Protein AF-A0ABD5SBF4-F1 (afdb_monomer_lite)

Sequence (131 aa):
RVGALAGDGEPDGSRERSVVFVGDLNSTPGSEPHRILTGRDESHERTDDRVDLRDAVADADVRHGPTTTVTDFVRLIDDRRIDHVLVSPDIELEAVETLADRDDRGRYPSDHLPVLARLRRHSAASMSSSS

Radius of gyration: 17.9 Å; chains: 1; bounding box: 42×35×51 Å

Foldseek 3Di:
DDDDPDDPDDPPPDDPDKDKDWDFQVDACPPPVNCVQQVVDPPDDDDPPHFRWDWLCVQEPAEEDDPAFFDPQADGDPPHNRITITIGPQKDWHYKYFDDDADPVRTDPDRGTDIDTDIDGDDPVPPPPDD

Structure (mmCIF, N/CA/C/O backbone):
data_AF-A0ABD5SBF4-F1
#
_entry.id   AF-A0ABD5SBF4-F1
#
loop_
_atom_site.group_PDB
_atom_site.id
_atom_site.type_symbol
_atom_site.label_atom_id
_atom_site.label_alt_id
_atom_site.label_comp_id
_atom_site.label_asym_id
_atom_site.label_entity_id
_atom_site.label_seq_id
_atom_site.pdbx_PDB_ins_code
_atom_site.Cartn_x
_atom_site.Cartn_y
_atom_site.Cartn_z
_atom_site.occupancy
_atom_site.B_iso_or_equiv
_atom_site.auth_seq_id
_atom_site.auth_comp_id
_atom_site.auth_asym_id
_atom_site.auth_atom_id
_atom_site.pdbx_PDB_model_num
ATOM 1 N N . ARG A 1 1 ? 12.456 19.603 14.920 1.00 34.28 1 ARG A N 1
ATOM 2 C CA . ARG A 1 1 ? 11.321 19.915 15.823 1.00 34.28 1 ARG A CA 1
ATOM 3 C C . ARG A 1 1 ? 10.176 20.364 14.931 1.00 34.28 1 ARG A C 1
ATOM 5 O O . ARG A 1 1 ? 10.213 21.490 14.459 1.00 34.28 1 ARG A O 1
ATOM 12 N N . VAL A 1 2 ? 9.285 19.444 14.568 1.00 36.09 2 VAL A N 1
ATOM 13 C CA . VAL A 1 2 ? 8.155 19.728 13.671 1.00 36.09 2 VAL A CA 1
ATOM 14 C C . VAL A 1 2 ? 7.050 20.352 14.517 1.00 36.09 2 VAL A C 1
ATOM 16 O O . VAL A 1 2 ? 6.741 19.842 15.591 1.00 36.09 2 VAL A O 1
ATOM 19 N N . GLY A 1 3 ? 6.578 21.520 14.086 1.00 30.95 3 GLY A N 1
ATOM 20 C CA . GLY A 1 3 ? 5.642 22.363 14.818 1.00 30.95 3 GLY A CA 1
ATOM 21 C C . GLY A 1 3 ? 4.265 21.729 14.965 1.00 30.95 3 GLY A C 1
ATOM 22 O O . GLY A 1 3 ? 3.790 21.015 14.085 1.00 30.95 3 GLY A O 1
ATOM 23 N N . ALA A 1 4 ? 3.649 22.026 16.104 1.00 44.09 4 ALA A N 1
ATOM 24 C CA . ALA A 1 4 ? 2.267 21.720 16.408 1.00 44.09 4 ALA A CA 1
ATOM 25 C C . ALA A 1 4 ? 1.337 22.293 15.329 1.00 44.09 4 ALA A C 1
ATOM 27 O O . ALA A 1 4 ? 1.376 23.487 15.029 1.00 44.09 4 ALA A O 1
ATOM 28 N N . LEU A 1 5 ? 0.468 21.440 14.790 1.00 41.84 5 LEU A N 1
ATOM 29 C CA . LEU A 1 5 ? -0.747 21.862 14.105 1.00 41.84 5 LEU A CA 1
ATOM 30 C C . LEU A 1 5 ? -1.711 22.376 15.184 1.00 41.84 5 LEU A C 1
ATOM 32 O O . LEU A 1 5 ? -2.541 21.630 15.700 1.00 41.84 5 LEU A O 1
ATOM 36 N N . ALA A 1 6 ? -1.522 23.627 15.598 1.00 39.56 6 ALA A N 1
ATOM 37 C CA . ALA A 1 6 ? -2.426 24.319 16.503 1.00 39.56 6 ALA A CA 1
ATOM 38 C C . ALA A 1 6 ? -3.665 24.761 15.712 1.00 39.56 6 ALA A C 1
ATOM 40 O O . ALA A 1 6 ? -3.622 25.718 14.942 1.00 39.56 6 ALA A O 1
ATOM 41 N N . GLY A 1 7 ? -4.755 24.014 15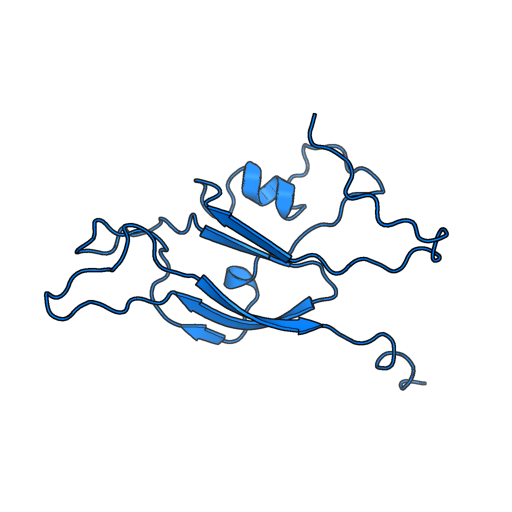.873 1.00 36.81 7 GLY A N 1
ATOM 42 C CA . GLY A 1 7 ? -6.097 24.560 15.739 1.00 36.81 7 GLY A CA 1
ATOM 43 C C . GLY A 1 7 ? -6.546 25.004 17.126 1.00 36.81 7 GLY A C 1
ATOM 44 O O . GLY A 1 7 ? -6.600 24.175 18.033 1.00 36.81 7 GLY A O 1
ATOM 45 N N . ASP A 1 8 ? -6.829 26.294 17.286 1.00 46.12 8 ASP A N 1
ATOM 46 C CA . ASP A 1 8 ? -7.375 26.881 18.511 1.00 46.12 8 ASP A CA 1
ATOM 47 C C . ASP A 1 8 ? -8.830 26.433 18.715 1.00 46.12 8 ASP A C 1
ATOM 49 O O . ASP A 1 8 ? -9.783 27.114 18.337 1.00 46.12 8 ASP A O 1
ATOM 53 N N . GLY A 1 9 ? -9.002 25.254 19.303 1.00 39.78 9 GLY A N 1
ATOM 54 C CA . GLY A 1 9 ? -10.271 24.778 19.833 1.00 39.78 9 GLY A CA 1
ATOM 55 C C . GLY A 1 9 ? -10.054 24.257 21.246 1.00 39.78 9 GLY A C 1
ATOM 56 O O . GLY A 1 9 ? -9.096 23.523 21.482 1.00 39.78 9 GLY A O 1
ATOM 57 N N . GLU A 1 10 ? -10.932 24.659 22.167 1.00 47.38 10 GLU A N 1
ATOM 58 C CA . GLU A 1 10 ? -11.134 24.057 23.496 1.00 47.38 10 GLU A CA 1
ATOM 59 C C . GLU A 1 10 ? -10.911 22.531 23.491 1.00 47.38 10 GLU A C 1
ATOM 61 O O . GLU A 1 10 ? -11.166 21.900 22.460 1.00 47.38 10 GLU A O 1
ATOM 66 N N . PRO A 1 11 ? -10.482 21.914 24.613 1.00 45.03 11 PRO A N 1
ATOM 67 C CA . PRO A 1 11 ? -10.275 20.472 24.701 1.00 45.03 11 PRO A CA 1
ATOM 68 C C . PRO A 1 11 ? -11.611 19.738 24.520 1.00 45.03 11 PRO A C 1
ATOM 70 O O . PRO A 1 11 ? -12.306 19.401 25.474 1.00 45.03 11 PRO A O 1
ATOM 73 N N . ASP A 1 12 ? -11.979 19.509 23.263 1.00 47.72 12 ASP A N 1
ATOM 74 C CA . ASP A 1 12 ? -13.046 18.619 22.840 1.00 47.72 12 ASP A CA 1
ATOM 75 C C . ASP A 1 12 ? -12.693 17.244 23.401 1.00 47.72 12 ASP A C 1
ATOM 77 O O . ASP A 1 12 ? -11.696 16.644 22.989 1.00 47.72 12 ASP A O 1
ATOM 81 N N . GLY A 1 13 ? -13.445 16.811 24.418 1.00 44.66 13 GLY A N 1
ATOM 82 C CA . GLY A 1 13 ? -13.211 15.566 25.141 1.00 44.66 13 GLY A CA 1
ATOM 83 C C . GLY A 1 13 ? -12.868 14.444 24.167 1.00 44.66 13 GLY A C 1
ATOM 84 O O . GLY A 1 13 ? -13.678 14.133 23.302 1.00 44.66 13 GLY A O 1
ATOM 85 N N . SER A 1 14 ? -11.636 13.935 24.281 1.00 52.50 14 SER A N 1
ATOM 86 C CA . SER A 1 14 ? -10.992 12.875 23.491 1.00 52.50 14 SER A CA 1
ATOM 87 C C . SER A 1 14 ? -11.872 12.235 22.408 1.00 52.50 14 SER A C 1
ATOM 89 O O . SER A 1 14 ? -12.311 11.092 22.543 1.00 52.50 14 SER A O 1
ATOM 91 N N . ARG A 1 15 ? -12.128 12.946 21.304 1.00 54.50 15 ARG A N 1
ATOM 92 C CA . ARG A 1 15 ? -12.601 12.277 20.094 1.00 54.50 15 ARG A CA 1
ATOM 93 C C . ARG A 1 15 ? -11.414 11.503 19.551 1.00 54.50 15 ARG A C 1
ATOM 95 O O . ARG A 1 15 ? -10.429 12.117 19.139 1.00 54.50 15 ARG A O 1
ATOM 102 N N . GLU A 1 16 ? -11.504 10.177 19.579 1.00 68.06 16 GLU A N 1
ATOM 103 C CA . GLU A 1 16 ? -10.568 9.300 18.879 1.00 68.06 16 GLU A CA 1
ATOM 104 C C . GLU A 1 16 ? -10.400 9.829 17.447 1.00 68.06 16 GLU A C 1
ATOM 106 O O . GLU A 1 16 ? -11.365 9.971 16.684 1.00 68.06 16 GLU A O 1
ATOM 111 N N . ARG A 1 17 ? -9.180 10.268 17.125 1.00 80.38 17 ARG A N 1
ATOM 112 C CA . ARG A 1 17 ? -8.880 10.866 15.827 1.00 80.38 17 ARG A CA 1
ATOM 113 C C . ARG A 1 17 ? -8.667 9.733 14.840 1.00 80.38 17 ARG A C 1
ATOM 115 O O . ARG A 1 17 ? -7.741 8.949 15.005 1.00 80.38 17 ARG A O 1
ATOM 122 N N . SER A 1 18 ? -9.487 9.694 13.797 1.00 90.38 18 SER A N 1
ATOM 123 C CA . SER A 1 18 ? -9.254 8.814 12.657 1.00 90.38 18 SER A CA 1
ATOM 124 C C . SER A 1 18 ? -7.973 9.253 11.945 1.00 90.38 18 SER A C 1
ATOM 126 O O . SER A 1 18 ? -7.846 10.421 11.566 1.00 90.38 18 SER A O 1
ATOM 128 N N . VAL A 1 19 ? -7.026 8.335 11.769 1.00 92.69 19 VAL A N 1
ATOM 129 C CA . VAL A 1 19 ? -5.717 8.597 11.160 1.00 92.69 19 VAL A CA 1
ATOM 130 C C . VAL A 1 19 ? -5.584 7.785 9.884 1.00 92.69 19 VAL A C 1
ATOM 132 O O . VAL A 1 19 ? -5.824 6.581 9.869 1.00 92.69 19 VAL A O 1
ATOM 135 N N . VAL A 1 20 ? -5.141 8.452 8.822 1.00 95.19 20 VAL A N 1
ATOM 136 C CA . VAL A 1 20 ? -4.656 7.815 7.599 1.00 95.19 20 VAL A CA 1
ATOM 137 C C . VAL A 1 20 ? -3.210 8.257 7.411 1.00 95.19 20 VAL A C 1
ATOM 139 O O . VAL A 1 20 ? -2.927 9.450 7.313 1.00 95.19 20 VAL A O 1
ATOM 142 N N . PHE A 1 21 ? -2.297 7.295 7.391 1.00 96.38 21 PHE A N 1
ATOM 143 C CA . PHE A 1 21 ? -0.875 7.485 7.153 1.00 96.38 21 PHE A CA 1
ATOM 144 C C . PHE A 1 21 ? -0.532 6.920 5.777 1.00 96.38 21 PHE A C 1
ATOM 146 O O . PHE A 1 21 ? -0.826 5.759 5.495 1.00 96.38 21 PHE A O 1
ATOM 153 N N . VAL A 1 22 ? 0.089 7.729 4.920 1.00 97.56 22 VAL A N 1
ATOM 154 C CA . VAL A 1 22 ? 0.467 7.318 3.564 1.00 97.56 22 VAL A CA 1
ATOM 155 C C . VAL A 1 22 ? 1.877 7.757 3.220 1.00 97.56 22 VAL A C 1
ATOM 157 O O . VAL A 1 22 ? 2.335 8.803 3.683 1.00 97.56 22 VAL A O 1
ATOM 160 N N . GLY A 1 23 ? 2.531 6.984 2.361 1.00 97.12 23 GLY A N 1
ATOM 161 C CA . GLY A 1 23 ? 3.779 7.380 1.723 1.00 97.12 23 GLY A CA 1
ATOM 162 C C . GLY A 1 23 ? 4.761 6.234 1.536 1.00 97.12 23 GLY A C 1
ATOM 163 O O . GLY A 1 23 ? 4.524 5.103 1.965 1.00 97.12 23 GLY A O 1
ATOM 164 N N . ASP A 1 24 ? 5.879 6.569 0.903 1.00 98.19 24 ASP A N 1
ATOM 165 C CA . ASP A 1 24 ? 7.027 5.688 0.740 1.00 98.19 24 ASP A CA 1
ATOM 166 C C . ASP A 1 24 ? 7.809 5.587 2.061 1.00 98.19 24 ASP A C 1
ATOM 168 O O . ASP A 1 24 ? 8.447 6.544 2.509 1.00 98.19 24 ASP A O 1
ATOM 172 N N . LEU A 1 25 ? 7.759 4.415 2.696 1.00 97.44 25 LEU A N 1
ATOM 173 C CA . LEU A 1 25 ? 8.537 4.114 3.903 1.00 97.44 25 LEU A CA 1
ATOM 174 C C . LEU A 1 25 ? 9.923 3.538 3.586 1.00 97.44 25 LEU A C 1
ATOM 176 O O . LEU A 1 25 ? 10.646 3.169 4.514 1.00 97.44 25 LEU A O 1
ATOM 180 N N . ASN A 1 26 ? 10.270 3.377 2.305 1.00 97.81 26 ASN A N 1
ATOM 181 C CA . ASN A 1 26 ? 11.466 2.690 1.814 1.00 97.81 26 ASN A CA 1
ATOM 182 C C . ASN A 1 26 ? 11.687 1.305 2.443 1.00 97.81 26 ASN A C 1
ATOM 184 O O . ASN A 1 26 ? 12.806 0.800 2.541 1.00 97.81 26 ASN A O 1
ATOM 188 N N . SER A 1 27 ? 10.606 0.675 2.895 1.00 97.25 27 SER A N 1
ATOM 189 C CA . SER A 1 27 ? 10.647 -0.558 3.665 1.00 97.25 27 SER A CA 1
ATOM 190 C C . SER A 1 27 ? 9.432 -1.413 3.354 1.00 97.25 27 SER A C 1
ATOM 192 O O . SER A 1 27 ? 8.357 -0.907 3.040 1.00 97.25 27 SER A O 1
ATOM 194 N N . THR A 1 28 ? 9.618 -2.728 3.392 1.00 97.56 28 THR A N 1
ATOM 195 C CA . THR A 1 28 ? 8.569 -3.691 3.064 1.00 97.56 28 THR A CA 1
ATOM 196 C C . THR A 1 28 ? 7.688 -3.994 4.280 1.00 97.56 28 THR A C 1
ATOM 198 O O . THR A 1 28 ? 8.096 -3.759 5.426 1.00 97.56 28 THR A O 1
ATOM 201 N N . PRO A 1 29 ? 6.474 -4.532 4.069 1.00 96.62 29 PRO A N 1
ATOM 202 C CA . PRO A 1 29 ? 5.648 -5.048 5.154 1.00 96.62 29 PRO A CA 1
ATOM 203 C C . PRO A 1 29 ? 6.424 -6.048 6.018 1.00 96.62 29 PRO A C 1
ATOM 205 O O . PRO A 1 29 ? 7.140 -6.902 5.497 1.00 96.62 29 PRO A O 1
ATOM 208 N N . GLY A 1 30 ? 6.296 -5.937 7.340 1.00 94.94 30 GLY A N 1
ATOM 209 C CA . GLY A 1 30 ? 7.028 -6.773 8.300 1.00 94.94 30 GLY A CA 1
ATOM 210 C C . GLY A 1 30 ? 8.446 -6.293 8.640 1.00 94.94 30 GLY A C 1
ATOM 211 O O . GLY A 1 30 ? 9.054 -6.810 9.582 1.00 94.94 30 GLY A O 1
ATOM 212 N N . SER A 1 31 ? 8.971 -5.276 7.950 1.00 96.12 31 SER A N 1
ATOM 213 C CA . SER A 1 31 ? 10.178 -4.563 8.391 1.00 96.12 31 SER A CA 1
ATOM 214 C C . SER A 1 31 ? 9.971 -3.895 9.759 1.00 96.12 31 SER A C 1
ATOM 216 O O . SER A 1 31 ? 8.843 -3.718 10.214 1.00 96.12 31 SER A O 1
ATOM 218 N N . GLU A 1 32 ? 11.056 -3.520 10.438 1.00 94.88 32 GLU A N 1
ATOM 219 C CA . GLU A 1 32 ? 10.980 -2.854 11.748 1.00 94.88 32 GLU A CA 1
ATOM 220 C C . GLU A 1 32 ? 10.141 -1.556 11.724 1.00 94.88 32 GLU A C 1
ATOM 222 O O . GLU A 1 32 ? 9.205 -1.475 12.520 1.00 94.88 32 GLU A O 1
ATOM 227 N N . PRO A 1 33 ? 10.330 -0.599 10.786 1.00 93.75 33 PRO A N 1
ATOM 228 C CA . PRO A 1 33 ? 9.479 0.594 10.720 1.00 93.75 33 PRO A CA 1
ATOM 229 C C . PRO A 1 33 ? 7.988 0.266 10.558 1.00 93.75 33 PRO A C 1
ATOM 231 O O . PRO A 1 33 ? 7.138 0.886 11.197 1.00 93.75 33 PRO A O 1
ATOM 234 N N . HIS A 1 34 ? 7.661 -0.744 9.743 1.00 95.31 34 HIS A N 1
ATOM 235 C CA . HIS A 1 34 ? 6.283 -1.199 9.542 1.00 95.31 34 HIS A CA 1
ATOM 236 C C . HIS A 1 34 ? 5.700 -1.859 10.798 1.00 95.31 34 HIS A C 1
ATOM 238 O O . HIS A 1 34 ? 4.567 -1.565 11.183 1.00 95.31 34 HIS A O 1
ATOM 244 N N . ARG A 1 35 ? 6.470 -2.711 11.487 1.00 94.62 35 ARG A N 1
ATOM 245 C CA . ARG A 1 35 ? 6.037 -3.355 12.739 1.00 94.62 35 ARG A CA 1
ATOM 246 C C . ARG A 1 35 ? 5.822 -2.343 13.856 1.00 94.62 35 ARG A C 1
ATOM 248 O O . ARG A 1 35 ? 4.842 -2.465 14.585 1.00 94.62 35 ARG A O 1
ATOM 255 N N . ILE A 1 36 ? 6.659 -1.309 13.933 1.00 92.50 36 ILE A N 1
ATOM 256 C CA . ILE A 1 36 ? 6.442 -0.172 14.828 1.00 92.50 36 ILE A CA 1
ATOM 257 C C . ILE A 1 36 ? 5.094 0.481 14.487 1.00 92.50 36 ILE A C 1
ATOM 259 O O . ILE A 1 36 ? 4.178 0.470 15.305 1.00 92.50 36 ILE A O 1
ATOM 263 N N . LEU A 1 37 ? 4.899 0.982 13.269 1.00 93.12 37 LEU A N 1
ATOM 264 C CA . LEU A 1 37 ? 3.662 1.699 12.925 1.00 93.12 37 LEU A CA 1
ATOM 265 C C . LEU A 1 37 ? 2.386 0.851 13.071 1.00 93.12 37 LEU A C 1
ATOM 267 O O . LEU A 1 37 ? 1.312 1.407 13.293 1.00 93.12 37 LEU A O 1
ATOM 271 N N . THR A 1 38 ? 2.502 -0.477 12.984 1.00 93.81 38 THR A N 1
ATOM 272 C CA . THR A 1 38 ? 1.365 -1.402 13.094 1.00 93.81 38 THR A CA 1
ATOM 273 C C . THR A 1 38 ? 1.206 -2.096 14.448 1.00 93.81 38 THR A C 1
ATOM 275 O O . THR A 1 38 ? 0.392 -3.009 14.566 1.00 93.81 38 THR A O 1
ATOM 278 N N . GLY A 1 39 ? 1.981 -1.704 15.464 1.00 90.12 39 GLY A N 1
ATOM 279 C CA . GLY A 1 39 ? 1.884 -2.283 16.812 1.00 90.12 39 GLY A CA 1
ATOM 280 C C . GLY A 1 39 ? 2.311 -3.751 16.910 1.00 90.12 39 GLY A C 1
ATOM 281 O O . GLY A 1 39 ? 1.985 -4.425 17.878 1.00 90.12 39 GLY A O 1
ATOM 282 N N . ARG A 1 40 ? 3.032 -4.265 15.907 1.00 85.69 40 ARG A N 1
ATOM 283 C CA . ARG A 1 40 ? 3.517 -5.657 15.833 1.00 85.69 40 ARG A CA 1
ATOM 284 C C . ARG A 1 40 ? 4.958 -5.813 16.312 1.00 85.69 40 ARG A C 1
ATOM 286 O O . ARG A 1 40 ? 5.596 -6.831 16.037 1.00 85.69 40 ARG A O 1
ATOM 293 N N . ASP A 1 41 ? 5.504 -4.778 16.939 1.00 83.12 41 ASP A N 1
ATOM 294 C CA . ASP A 1 41 ? 6.825 -4.828 17.543 1.00 83.12 41 ASP A CA 1
ATOM 295 C C . ASP A 1 41 ? 6.716 -4.887 19.069 1.00 83.12 41 ASP A C 1
ATOM 297 O O . ASP A 1 41 ? 6.344 -3.911 19.716 1.00 83.12 41 ASP A O 1
ATOM 301 N N . GLU A 1 42 ? 7.060 -6.047 19.626 1.00 74.06 42 GLU A N 1
ATOM 302 C CA . GLU A 1 42 ? 7.027 -6.327 21.067 1.00 74.06 42 GLU A CA 1
ATOM 303 C C . GLU A 1 42 ? 8.224 -5.716 21.824 1.00 74.06 42 GLU A C 1
ATOM 305 O O . GLU A 1 42 ? 8.284 -5.788 23.050 1.00 74.06 42 GLU A O 1
ATOM 310 N N . SER A 1 43 ? 9.215 -5.160 21.113 1.00 77.19 43 SER A N 1
ATOM 311 C CA . SER A 1 43 ? 10.461 -4.654 21.706 1.00 77.19 43 SER A CA 1
ATOM 312 C C . SER A 1 43 ? 10.417 -3.166 22.064 1.00 77.19 43 SER A C 1
ATOM 314 O O . SER A 1 43 ? 11.283 -2.686 22.797 1.00 77.19 43 SER A O 1
ATOM 316 N N . HIS A 1 44 ? 9.396 -2.439 21.601 1.00 69.50 44 HIS A N 1
ATOM 317 C CA . HIS A 1 44 ? 9.199 -1.028 21.917 1.00 69.50 44 HIS A CA 1
ATOM 318 C C . HIS A 1 44 ? 8.153 -0.824 23.016 1.00 69.50 44 HIS A C 1
ATOM 320 O O . HIS A 1 44 ? 7.050 -1.365 22.957 1.00 69.50 44 HIS A O 1
ATOM 326 N N . GLU A 1 45 ? 8.475 0.025 23.996 1.00 72.81 45 GLU A N 1
ATOM 327 C CA . GLU A 1 45 ? 7.526 0.421 25.037 1.00 72.81 45 GLU A CA 1
ATOM 328 C C . GLU A 1 45 ? 6.300 1.101 24.412 1.00 72.81 45 GLU A C 1
ATOM 330 O O . GLU A 1 45 ? 6.401 2.105 23.699 1.00 72.81 45 GLU A O 1
ATOM 335 N N . ARG A 1 46 ? 5.118 0.540 24.682 1.00 70.50 46 ARG A N 1
ATOM 336 C CA . ARG A 1 46 ? 3.843 1.154 24.314 1.00 70.50 46 ARG A CA 1
ATOM 337 C C . ARG A 1 46 ? 3.623 2.391 25.179 1.00 70.50 46 ARG A C 1
ATOM 339 O O . ARG A 1 46 ? 3.588 2.292 26.401 1.00 70.50 46 ARG A O 1
ATOM 346 N N . THR A 1 47 ? 3.432 3.540 24.544 1.00 71.19 47 THR A N 1
ATOM 347 C CA . THR A 1 47 ? 2.937 4.754 25.205 1.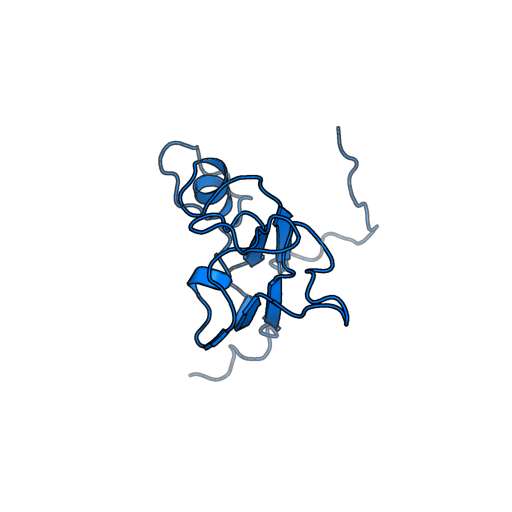00 71.19 47 THR A CA 1
ATOM 348 C C . THR A 1 47 ? 1.414 4.784 25.128 1.00 71.19 47 THR A C 1
ATOM 350 O O . THR A 1 47 ? 0.868 4.387 24.098 1.00 71.19 47 THR A O 1
ATOM 353 N N . ASP A 1 48 ? 0.735 5.316 26.146 1.00 68.38 48 ASP A N 1
ATOM 354 C CA . ASP A 1 48 ? -0.739 5.397 26.173 1.00 68.38 48 ASP A CA 1
ATOM 355 C C . ASP A 1 48 ? -1.335 6.190 24.992 1.00 68.38 48 ASP A C 1
ATOM 357 O O . ASP A 1 48 ? -2.459 5.922 24.578 1.00 68.38 48 ASP A O 1
ATOM 361 N N . ASP A 1 49 ? -0.561 7.091 24.379 1.00 73.81 49 ASP A N 1
ATOM 362 C CA . ASP A 1 49 ? -1.002 7.908 23.238 1.00 73.81 49 ASP A CA 1
ATOM 363 C C . ASP A 1 49 ? -0.794 7.247 21.856 1.00 73.81 49 ASP A C 1
ATOM 365 O O . ASP A 1 49 ? -1.063 7.865 20.821 1.00 73.81 49 ASP A O 1
ATOM 369 N N . ARG A 1 50 ? -0.261 6.018 21.791 1.00 78.44 50 ARG A N 1
ATOM 370 C CA . ARG A 1 50 ? 0.057 5.361 20.513 1.00 78.44 50 ARG A CA 1
ATOM 371 C C . ARG A 1 50 ? -1.174 4.674 19.926 1.00 78.44 50 ARG A C 1
ATOM 373 O O . ARG A 1 50 ? -1.788 3.831 20.570 1.00 78.44 50 ARG A O 1
ATOM 380 N N . VAL A 1 51 ? -1.465 4.976 18.662 1.00 82.81 51 VAL A N 1
ATOM 381 C CA . VAL A 1 51 ? -2.474 4.267 17.865 1.00 82.81 51 VAL A CA 1
ATOM 382 C C . VAL A 1 51 ? -1.775 3.241 16.983 1.00 82.81 51 VAL A C 1
ATOM 384 O O . VAL A 1 51 ? -0.945 3.608 16.150 1.00 82.81 51 VAL A O 1
ATOM 387 N N . ASP A 1 52 ? -2.131 1.970 17.145 1.00 91.12 52 ASP A N 1
ATOM 388 C CA . ASP A 1 52 ? -1.655 0.901 16.270 1.00 91.12 52 ASP A CA 1
ATOM 389 C C . ASP A 1 52 ? -2.427 0.952 14.949 1.00 91.12 52 ASP A C 1
ATOM 391 O O . ASP A 1 52 ? -3.651 0.783 14.908 1.00 91.12 52 ASP A O 1
ATOM 395 N N . LEU A 1 53 ? -1.713 1.240 13.860 1.00 94.62 53 LEU A N 1
ATOM 396 C CA . LEU A 1 53 ? -2.317 1.351 12.540 1.00 94.62 53 LEU A CA 1
ATOM 397 C C . LEU A 1 53 ? -2.425 -0.021 11.872 1.00 94.62 53 LEU A C 1
ATOM 399 O O . LEU A 1 53 ? -1.627 -0.934 12.081 1.00 94.62 53 LEU A O 1
ATOM 403 N N . ARG A 1 54 ? -3.411 -0.156 11.001 1.00 95.44 54 ARG A N 1
ATOM 404 C CA . ARG A 1 54 ? -3.646 -1.341 10.184 1.00 95.44 54 ARG A CA 1
ATOM 405 C C . ARG A 1 54 ? -3.135 -1.113 8.775 1.00 95.44 54 ARG A C 1
ATOM 407 O O . ARG A 1 54 ? -3.313 -0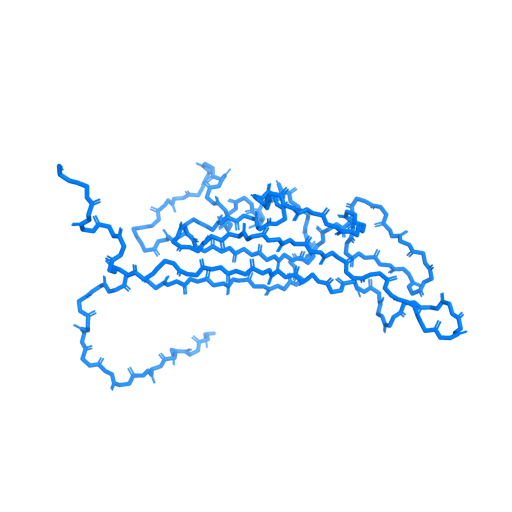.029 8.231 1.00 95.44 54 ARG A O 1
ATOM 414 N N . ASP A 1 55 ? -2.497 -2.122 8.191 1.00 96.06 55 ASP A N 1
ATOM 415 C CA . ASP A 1 55 ? -2.010 -2.054 6.812 1.00 96.06 55 ASP A CA 1
ATOM 416 C C . ASP A 1 55 ? -3.181 -2.298 5.868 1.00 96.06 55 ASP A C 1
ATOM 418 O O . ASP A 1 55 ? -3.741 -3.392 5.833 1.00 96.06 55 ASP A O 1
ATOM 422 N N . ALA A 1 56 ? -3.543 -1.279 5.093 1.00 92.75 56 ALA A N 1
ATOM 423 C CA . ALA A 1 56 ? -4.689 -1.362 4.214 1.00 92.75 56 ALA A CA 1
ATOM 424 C C . ALA A 1 56 ? -4.522 -2.483 3.174 1.00 92.75 56 ALA A C 1
ATOM 426 O O . ALA A 1 56 ? -5.409 -3.304 2.956 1.00 92.75 56 ALA A O 1
ATOM 427 N N . VAL A 1 57 ? -3.345 -2.610 2.566 1.00 91.12 57 VAL A N 1
ATOM 428 C CA . VAL A 1 57 ? -3.125 -3.659 1.565 1.00 91.12 57 VAL A CA 1
ATOM 429 C C . VAL A 1 57 ? -3.262 -5.051 2.190 1.00 91.12 57 VAL A C 1
ATOM 431 O O . VAL A 1 57 ? -3.761 -5.971 1.541 1.00 91.12 57 VAL A O 1
ATOM 434 N N . ALA A 1 58 ? -2.860 -5.217 3.451 1.00 90.12 58 ALA A N 1
ATOM 435 C CA . ALA A 1 58 ? -3.032 -6.474 4.174 1.00 90.12 58 ALA A CA 1
ATOM 436 C C . ALA A 1 58 ? -4.493 -6.754 4.561 1.00 90.12 58 ALA A C 1
ATOM 438 O O . ALA A 1 58 ? -4.903 -7.910 4.490 1.00 90.12 58 ALA A O 1
ATOM 439 N N . ASP A 1 59 ? -5.284 -5.731 4.882 1.00 90.12 59 ASP A N 1
ATOM 440 C CA . ASP A 1 59 ? -6.616 -5.894 5.479 1.00 90.12 59 ASP A CA 1
ATOM 441 C C . ASP A 1 59 ? -7.781 -5.811 4.471 1.00 90.12 59 ASP A C 1
ATOM 443 O O . ASP A 1 59 ? -8.896 -6.191 4.811 1.00 90.12 59 ASP A O 1
ATOM 447 N N . ALA A 1 60 ? -7.560 -5.349 3.233 1.00 88.31 60 ALA A N 1
ATOM 448 C CA . ALA A 1 60 ? -8.641 -5.147 2.257 1.00 88.31 60 ALA A CA 1
ATOM 449 C C . ALA A 1 60 ? -9.356 -6.449 1.862 1.00 88.31 60 ALA A C 1
ATOM 451 O O . ALA A 1 60 ? -8.704 -7.443 1.556 1.00 88.31 60 ALA A O 1
ATOM 452 N N . ASP A 1 61 ? -10.678 -6.443 1.714 1.00 86.75 61 ASP A N 1
ATOM 453 C CA . ASP A 1 61 ? -11.382 -7.602 1.141 1.00 86.75 61 ASP A CA 1
ATOM 454 C C . ASP A 1 61 ? -11.089 -7.756 -0.357 1.00 86.75 61 ASP A C 1
ATOM 456 O O . ASP A 1 61 ? -10.875 -8.859 -0.868 1.00 86.75 61 ASP A O 1
ATOM 460 N N . VAL A 1 62 ? -11.023 -6.625 -1.061 1.00 93.69 62 VAL A N 1
ATOM 461 C CA . VAL A 1 62 ? -10.790 -6.556 -2.503 1.00 93.69 62 VAL A CA 1
ATOM 462 C C . VAL A 1 62 ? -9.430 -5.923 -2.779 1.00 93.69 62 VAL A C 1
ATOM 464 O O . VAL A 1 62 ? -9.168 -4.791 -2.371 1.00 93.69 62 VAL A O 1
ATOM 467 N N . ARG A 1 63 ? -8.571 -6.657 -3.496 1.00 95.62 63 ARG A N 1
ATOM 468 C CA . ARG A 1 63 ? -7.228 -6.222 -3.909 1.00 95.62 63 ARG A CA 1
ATOM 469 C C . ARG A 1 63 ? -7.083 -6.350 -5.421 1.00 95.62 63 ARG A C 1
ATOM 471 O O . ARG A 1 63 ? -7.356 -7.419 -5.969 1.00 95.62 63 ARG A O 1
ATOM 478 N N . HIS A 1 64 ? -6.614 -5.294 -6.073 1.00 96.94 64 HIS A N 1
ATOM 479 C CA . HIS A 1 64 ? -6.358 -5.271 -7.512 1.00 96.94 64 HIS A CA 1
ATOM 480 C C . HIS A 1 64 ? -4.964 -4.728 -7.842 1.00 96.94 64 HIS A C 1
ATOM 482 O O . HIS A 1 64 ? -4.346 -4.014 -7.055 1.00 96.94 64 HIS A O 1
ATOM 488 N N . GLY A 1 65 ? -4.483 -5.072 -9.036 1.00 97.06 65 GLY A N 1
ATOM 489 C CA . GLY A 1 65 ? -3.175 -4.651 -9.524 1.00 97.06 65 GLY A CA 1
ATOM 490 C C . GLY A 1 65 ? -2.003 -5.482 -8.983 1.00 97.0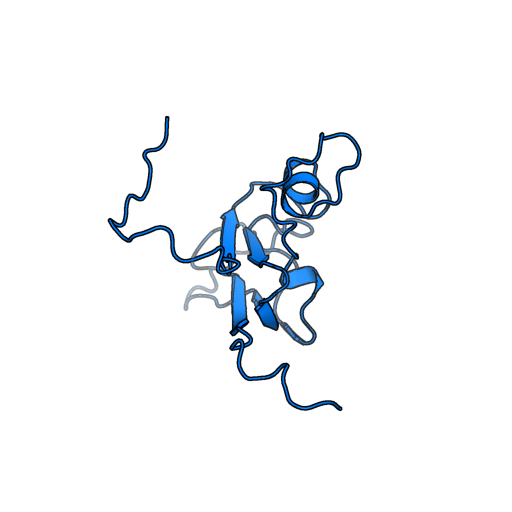6 65 GLY A C 1
ATOM 491 O O . GLY A 1 65 ? -2.200 -6.526 -8.353 1.00 97.06 65 GLY A O 1
ATOM 492 N N . PRO A 1 66 ? -0.764 -5.064 -9.292 1.00 97.31 66 PRO A N 1
ATOM 493 C CA . PRO A 1 66 ? 0.446 -5.734 -8.834 1.00 97.31 66 PRO A CA 1
ATOM 494 C C . PRO A 1 66 ? 0.626 -5.684 -7.316 1.00 97.31 66 PRO A C 1
ATOM 496 O O . PRO A 1 66 ? 0.181 -4.760 -6.648 1.00 97.31 66 PRO A O 1
ATOM 499 N N . THR A 1 67 ? 1.364 -6.649 -6.770 1.00 96.25 67 THR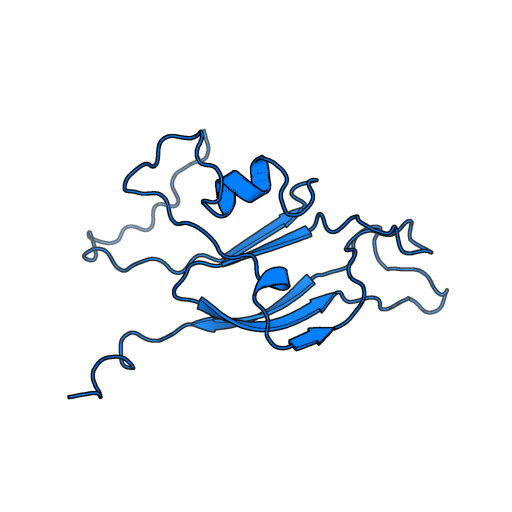 A N 1
ATOM 500 C CA . THR A 1 67 ? 1.707 -6.684 -5.338 1.00 96.25 67 THR A CA 1
ATOM 501 C C . THR A 1 67 ? 2.871 -5.765 -4.967 1.00 96.25 67 THR A C 1
ATOM 503 O O . THR A 1 67 ? 3.096 -5.531 -3.781 1.00 96.25 67 THR A O 1
ATOM 506 N N . THR A 1 68 ? 3.610 -5.258 -5.956 1.00 98.25 68 THR A N 1
ATOM 507 C CA . THR A 1 68 ? 4.697 -4.288 -5.791 1.00 98.25 68 THR A CA 1
ATOM 508 C C . THR A 1 68 ? 4.222 -2.877 -6.081 1.00 98.25 68 THR A C 1
ATOM 510 O O . THR A 1 68 ? 3.354 -2.684 -6.928 1.00 98.25 68 THR A O 1
ATOM 513 N N . THR A 1 69 ? 4.847 -1.893 -5.441 1.00 98.56 69 THR A N 1
ATOM 514 C CA . THR A 1 69 ? 4.640 -0.477 -5.750 1.00 98.56 69 THR A CA 1
ATOM 515 C C . THR A 1 69 ? 5.817 0.120 -6.506 1.00 98.56 69 THR A C 1
ATOM 517 O O . THR A 1 69 ? 5.822 1.317 -6.730 1.00 98.56 69 THR A O 1
ATOM 520 N N . VAL A 1 70 ? 6.802 -0.679 -6.928 1.00 98.69 70 VAL A N 1
ATOM 521 C CA . VAL A 1 70 ? 8.036 -0.176 -7.548 1.00 98.69 70 VAL A CA 1
ATOM 522 C C . VAL A 1 70 ? 8.202 -0.697 -8.971 1.00 98.69 70 VAL A C 1
ATOM 524 O O . VAL A 1 70 ? 7.914 -1.857 -9.282 1.00 98.69 70 VAL A O 1
ATOM 527 N N . THR A 1 71 ? 8.718 0.169 -9.838 1.00 98.50 71 THR A N 1
ATOM 528 C CA . THR A 1 71 ? 9.052 -0.108 -11.234 1.00 98.50 71 THR A CA 1
ATOM 529 C C . THR A 1 71 ? 10.428 0.457 -11.600 1.00 98.50 71 THR A C 1
ATOM 531 O O . THR A 1 71 ? 11.004 1.254 -10.868 1.00 98.50 71 THR A O 1
ATOM 534 N N . ASP A 1 72 ? 10.960 0.066 -12.759 1.00 97.75 72 ASP A N 1
ATOM 535 C CA . ASP A 1 72 ? 12.102 0.737 -13.405 1.00 97.75 72 ASP A CA 1
ATOM 536 C C . ASP A 1 72 ? 11.658 1.678 -14.548 1.00 97.75 72 ASP A C 1
ATOM 538 O O . ASP A 1 72 ? 12.382 1.874 -15.525 1.00 97.75 72 ASP A O 1
ATOM 542 N N . PHE A 1 73 ? 10.439 2.225 -14.448 1.00 98.25 73 PHE A N 1
ATOM 543 C CA . PHE A 1 73 ? 9.666 2.909 -15.497 1.00 98.25 73 PHE A CA 1
ATOM 544 C C . PHE A 1 73 ? 9.168 2.008 -16.641 1.00 98.25 73 PHE A C 1
ATOM 546 O O . PHE A 1 73 ? 8.333 2.444 -17.437 1.00 98.25 73 PHE A O 1
ATOM 553 N N . VAL A 1 74 ? 9.618 0.751 -16.742 1.00 97.31 74 VAL A N 1
ATOM 554 C CA . VAL A 1 74 ? 9.218 -0.173 -17.824 1.00 97.31 74 VAL A CA 1
ATOM 555 C C . VAL A 1 74 ? 8.732 -1.519 -17.295 1.00 97.31 74 VAL A C 1
ATOM 557 O O . VAL A 1 74 ? 7.830 -2.125 -17.873 1.00 97.31 74 VAL A O 1
ATOM 560 N N . ARG A 1 75 ? 9.296 -2.018 -16.206 1.00 97.94 75 ARG A N 1
ATOM 561 C CA . ARG A 1 75 ? 9.022 -3.326 -15.615 1.00 97.94 75 ARG A CA 1
ATOM 562 C C . ARG A 1 75 ? 8.717 -3.154 -14.141 1.00 97.94 75 ARG A C 1
ATOM 564 O O . ARG A 1 75 ? 9.252 -2.261 -13.492 1.00 97.94 75 ARG A O 1
ATOM 571 N N . LEU A 1 76 ? 7.867 -4.034 -13.637 1.00 98.44 76 LEU A N 1
ATOM 572 C CA . LEU A 1 76 ? 7.628 -4.172 -12.209 1.00 98.44 76 LEU A CA 1
ATOM 573 C C . LEU A 1 76 ? 8.885 -4.725 -11.532 1.00 98.44 76 LEU A C 1
ATOM 575 O O . LEU A 1 76 ? 9.591 -5.548 -12.119 1.00 98.44 76 LEU A O 1
ATOM 579 N N . ILE A 1 77 ? 9.152 -4.272 -10.310 1.00 98.25 77 ILE A N 1
ATOM 580 C CA . ILE A 1 77 ? 10.186 -4.843 -9.449 1.00 98.25 77 ILE A CA 1
ATOM 581 C C . ILE A 1 77 ? 9.484 -5.656 -8.367 1.00 98.25 77 ILE A C 1
ATOM 583 O O . ILE A 1 77 ? 8.848 -5.081 -7.489 1.00 98.25 77 ILE A O 1
ATOM 587 N N . ASP A 1 78 ? 9.579 -6.980 -8.439 1.00 96.81 78 ASP A N 1
ATOM 588 C CA . ASP A 1 78 ? 8.895 -7.887 -7.512 1.00 96.81 78 ASP A CA 1
ATOM 589 C C . ASP A 1 78 ? 9.336 -7.684 -6.051 1.00 96.81 78 ASP A C 1
ATOM 591 O O . ASP A 1 78 ? 10.426 -7.182 -5.776 1.00 96.81 78 ASP A O 1
ATOM 595 N N . ASP A 1 79 ? 8.465 -8.063 -5.110 1.00 95.75 79 ASP A N 1
ATOM 596 C CA . ASP A 1 79 ? 8.707 -8.035 -3.656 1.00 95.75 79 ASP A CA 1
ATOM 597 C C . ASP A 1 79 ? 9.097 -6.661 -3.075 1.00 95.75 79 ASP A C 1
ATOM 599 O O . ASP A 1 79 ? 9.740 -6.552 -2.027 1.00 95.75 79 ASP A O 1
ATOM 603 N N . ARG A 1 80 ? 8.679 -5.577 -3.739 1.00 97.56 80 ARG A N 1
ATOM 604 C CA . ARG A 1 80 ? 9.013 -4.193 -3.370 1.00 97.56 80 ARG A CA 1
ATOM 605 C C . ARG A 1 80 ? 7.784 -3.311 -3.160 1.00 97.56 80 ARG A C 1
ATOM 607 O O . ARG A 1 80 ? 7.724 -2.194 -3.652 1.00 97.56 80 ARG A O 1
ATOM 614 N N . ARG A 1 81 ? 6.814 -3.771 -2.364 1.00 97.88 81 ARG A N 1
ATOM 615 C CA . ARG A 1 81 ? 5.793 -2.866 -1.808 1.00 97.88 81 ARG A CA 1
ATOM 616 C C . ARG A 1 81 ? 6.421 -1.989 -0.728 1.00 97.88 81 ARG A C 1
ATOM 618 O O . ARG A 1 81 ? 6.603 -2.459 0.392 1.00 97.88 81 ARG A O 1
ATOM 625 N N . ILE A 1 82 ? 6.781 -0.757 -1.073 1.00 98.50 82 ILE A N 1
ATOM 626 C CA . ILE A 1 82 ? 7.385 0.210 -0.138 1.00 98.50 82 ILE A CA 1
ATOM 627 C C . ILE A 1 82 ? 6.536 1.463 0.072 1.00 98.50 82 ILE A C 1
ATOM 629 O O . ILE A 1 82 ? 6.806 2.225 0.998 1.00 98.50 82 ILE A O 1
ATOM 633 N N . ASP A 1 83 ? 5.477 1.625 -0.718 1.00 98.62 83 ASP A N 1
ATOM 634 C CA . ASP A 1 83 ? 4.451 2.642 -0.530 1.00 98.62 83 ASP A CA 1
ATOM 635 C C . ASP A 1 83 ? 3.307 2.052 0.294 1.00 98.62 83 ASP A C 1
ATOM 637 O O . ASP A 1 83 ? 2.741 1.007 -0.045 1.00 98.62 83 ASP A O 1
ATOM 641 N N . HIS A 1 84 ? 2.981 2.712 1.403 1.00 98.00 84 HIS A N 1
ATOM 642 C CA . HIS A 1 84 ? 2.037 2.200 2.392 1.00 98.00 84 HIS A CA 1
ATOM 643 C C . HIS A 1 84 ? 0.809 3.087 2.500 1.00 98.00 84 HIS A C 1
ATOM 645 O O . HIS A 1 84 ? 0.884 4.307 2.370 1.00 98.00 84 HIS A O 1
ATOM 651 N N . VAL A 1 85 ? -0.314 2.448 2.818 1.00 97.88 85 VAL A N 1
ATOM 652 C CA . VAL A 1 85 ? -1.522 3.089 3.332 1.00 97.88 85 VAL A CA 1
ATOM 653 C C . VAL A 1 85 ? -1.836 2.395 4.649 1.00 97.88 85 VAL A C 1
ATOM 655 O O . VAL A 1 85 ? -2.190 1.218 4.657 1.00 97.88 85 VAL A O 1
ATOM 658 N N . LEU A 1 86 ? -1.652 3.098 5.763 1.00 97.38 86 LEU A N 1
ATOM 659 C CA . LEU A 1 86 ? -1.936 2.599 7.103 1.00 97.38 86 LEU A CA 1
ATOM 660 C C . LEU A 1 86 ? -3.081 3.408 7.715 1.00 97.38 86 LEU A C 1
ATOM 662 O O . LEU A 1 86 ? -3.112 4.632 7.589 1.00 97.38 86 LEU A O 1
ATOM 666 N N . VAL A 1 87 ? -4.026 2.745 8.373 1.00 95.56 87 VAL A N 1
ATOM 667 C CA . VAL A 1 87 ? -5.254 3.384 8.871 1.00 95.56 87 VAL A CA 1
ATOM 668 C C . VAL A 1 87 ? -5.528 3.046 10.328 1.00 95.56 87 VAL A C 1
ATOM 670 O O . VAL A 1 87 ? -5.200 1.955 10.791 1.00 95.56 87 VAL A O 1
ATOM 673 N N . SER A 1 88 ? -6.140 3.968 11.065 1.00 93.62 88 SER A N 1
ATOM 674 C CA . SER A 1 88 ? -6.571 3.710 12.439 1.00 93.62 88 SER A CA 1
ATOM 675 C C . SER A 1 88 ? -7.686 2.645 12.512 1.00 93.62 88 SER A C 1
ATOM 677 O O . SER A 1 88 ? -8.396 2.410 11.525 1.00 93.62 88 SER A O 1
ATOM 679 N N . PRO A 1 89 ? -7.873 1.983 13.673 1.00 90.56 89 PRO A N 1
ATOM 680 C CA . PRO A 1 89 ? -8.846 0.895 13.834 1.00 90.56 89 PRO A CA 1
ATOM 681 C C . PRO A 1 89 ? -10.326 1.242 13.571 1.00 90.56 89 PRO A C 1
ATOM 683 O O . PRO A 1 89 ? -11.145 0.348 13.360 1.00 90.56 89 PRO A O 1
ATOM 686 N N . ASP A 1 90 ? -10.688 2.521 13.556 1.00 91.31 90 ASP A N 1
ATOM 687 C CA . ASP A 1 90 ? -12.048 3.018 13.310 1.00 91.31 90 ASP A CA 1
ATOM 688 C C . ASP A 1 90 ? -12.359 3.289 11.821 1.00 91.31 90 ASP A C 1
ATOM 690 O O . ASP A 1 90 ? -13.485 3.656 11.465 1.00 91.31 90 ASP A O 1
ATOM 694 N N . ILE A 1 91 ? -11.372 3.100 10.941 1.00 92.62 91 ILE A N 1
ATOM 695 C CA . ILE A 1 91 ? -11.520 3.214 9.488 1.00 92.62 91 ILE A CA 1
ATOM 696 C C . ILE A 1 91 ? -11.619 1.811 8.888 1.00 92.62 91 ILE A C 1
ATOM 698 O O . ILE A 1 91 ? -10.699 1.003 9.024 1.00 92.62 91 ILE A O 1
ATOM 702 N 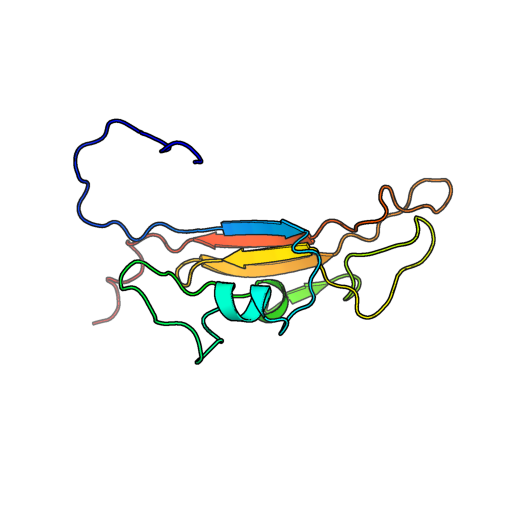N . GLU A 1 92 ? -12.727 1.535 8.207 1.00 90.81 92 GLU A N 1
ATOM 703 C CA . GLU A 1 92 ? -12.899 0.344 7.383 1.00 90.81 92 GLU A CA 1
ATOM 704 C C . GLU A 1 92 ? -12.266 0.560 6.005 1.00 90.81 92 GLU A C 1
ATOM 706 O O . GLU A 1 92 ? -12.285 1.661 5.442 1.00 90.81 92 GLU A O 1
ATOM 711 N N . LEU A 1 93 ? -11.720 -0.518 5.456 1.00 92.19 93 LEU A N 1
ATOM 712 C CA . LEU A 1 93 ? -11.153 -0.552 4.126 1.00 92.19 93 LEU A CA 1
ATOM 713 C C . LEU A 1 93 ? -11.999 -1.420 3.204 1.00 92.19 93 LEU A C 1
ATOM 715 O O . LEU A 1 93 ? -12.116 -2.622 3.408 1.00 92.19 93 LEU A O 1
ATOM 719 N N . GLU A 1 94 ? -12.527 -0.811 2.149 1.00 92.25 94 GLU A N 1
ATOM 720 C CA . GLU A 1 94 ? -13.415 -1.503 1.219 1.00 92.25 94 GLU A CA 1
ATOM 721 C C . GLU A 1 94 ? -12.662 -2.129 0.041 1.00 92.25 94 GLU A C 1
ATOM 723 O O . GLU A 1 94 ? -13.002 -3.216 -0.421 1.00 92.25 94 GLU A O 1
ATOM 728 N N . ALA A 1 95 ? -11.657 -1.429 -0.487 1.00 94.94 95 ALA A N 1
ATOM 729 C CA . ALA A 1 95 ? -10.881 -1.890 -1.631 1.00 94.94 95 ALA A CA 1
ATOM 730 C C . ALA A 1 95 ? -9.521 -1.199 -1.687 1.00 94.94 95 ALA A C 1
ATOM 732 O O . ALA A 1 95 ? -9.383 -0.040 -1.283 1.00 94.94 95 ALA A O 1
ATOM 733 N N . VAL A 1 96 ? -8.542 -1.897 -2.253 1.00 97.31 96 VAL A N 1
ATOM 734 C CA . VAL A 1 96 ? -7.217 -1.354 -2.540 1.00 97.31 96 VAL A CA 1
ATOM 735 C C . VAL A 1 96 ? -6.747 -1.786 -3.924 1.00 97.31 96 VAL A C 1
ATOM 737 O O . VAL A 1 96 ? -6.960 -2.924 -4.345 1.00 97.31 96 VAL A O 1
ATOM 740 N N . GLU A 1 97 ? -6.104 -0.873 -4.636 1.00 98.06 97 GLU A N 1
ATOM 741 C CA . GLU A 1 97 ? -5.572 -1.119 -5.966 1.00 98.06 97 GLU A CA 1
ATOM 742 C C . GLU A 1 97 ? -4.204 -0.468 -6.134 1.00 98.06 97 GLU A C 1
ATOM 744 O O . GLU A 1 97 ? -4.003 0.689 -5.766 1.00 98.06 97 GLU A O 1
ATOM 749 N N . THR A 1 98 ? -3.266 -1.204 -6.718 1.00 98.25 98 THR A N 1
ATOM 750 C CA . THR A 1 98 ? -2.003 -0.638 -7.188 1.00 98.25 98 THR A CA 1
ATOM 751 C C . THR A 1 98 ? -2.112 -0.351 -8.683 1.00 98.25 98 THR A C 1
ATOM 753 O O . THR A 1 98 ? -2.204 -1.272 -9.498 1.00 98.25 98 THR A O 1
ATOM 756 N N . LEU A 1 99 ? -2.127 0.933 -9.044 1.00 98.31 99 LEU A N 1
ATOM 757 C CA . LEU A 1 99 ? -2.416 1.387 -10.406 1.00 98.31 99 LEU A CA 1
ATOM 758 C C . LEU A 1 99 ? -1.191 1.204 -11.306 1.00 98.31 99 LEU A C 1
ATOM 760 O O . LEU A 1 99 ? -0.159 1.834 -11.092 1.00 98.31 99 LEU A O 1
ATOM 764 N N . ALA A 1 100 ? -1.312 0.336 -12.312 1.00 97.88 100 ALA A N 1
ATOM 765 C CA . ALA A 1 100 ? -0.223 -0.067 -13.207 1.00 97.88 100 ALA A CA 1
ATOM 766 C C . ALA A 1 100 ? -0.422 0.417 -14.655 1.00 97.88 100 ALA A C 1
ATOM 768 O O . ALA A 1 100 ? 0.071 -0.204 -15.603 1.00 97.88 100 ALA A O 1
ATOM 769 N N . ASP A 1 101 ? -1.161 1.511 -14.828 1.00 98.12 101 ASP A N 1
ATOM 770 C CA . ASP A 1 101 ? -1.371 2.161 -16.115 1.00 98.12 101 ASP A CA 1
ATOM 771 C C . ASP A 1 101 ? -0.047 2.604 -16.747 1.00 98.12 101 ASP A C 1
ATOM 773 O O . ASP A 1 101 ? 0.915 2.987 -16.072 1.00 98.12 101 ASP A O 1
ATOM 777 N N . ARG A 1 102 ? -0.008 2.557 -18.078 1.00 97.94 102 ARG A N 1
ATOM 778 C CA . ARG A 1 102 ? 1.149 2.948 -18.884 1.00 97.94 102 ARG A CA 1
ATOM 779 C C . ARG A 1 102 ? 0.758 4.036 -19.874 1.00 97.94 102 ARG A C 1
ATOM 781 O O . ARG A 1 102 ? -0.383 4.083 -20.329 1.00 97.94 102 ARG A O 1
ATOM 788 N N . ASP A 1 103 ? 1.720 4.888 -20.213 1.00 97.12 103 ASP A N 1
ATOM 789 C CA . ASP A 1 103 ? 1.575 5.876 -21.281 1.00 97.12 103 ASP A CA 1
ATOM 790 C C . ASP A 1 103 ? 1.495 5.210 -22.673 1.00 97.12 103 ASP A C 1
ATOM 792 O O . ASP A 1 103 ? 1.643 3.995 -22.835 1.00 97.12 103 ASP A O 1
ATOM 796 N N . ASP A 1 104 ? 1.282 6.022 -23.708 1.00 97.75 104 ASP A N 1
ATOM 797 C CA . ASP A 1 104 ? 1.231 5.595 -25.113 1.00 97.75 104 ASP A CA 1
ATOM 798 C C . ASP A 1 104 ? 2.550 4.981 -25.623 1.00 97.75 104 ASP A C 1
ATOM 800 O O . ASP A 1 104 ? 2.572 4.302 -26.650 1.00 97.75 104 ASP A O 1
ATOM 804 N N . ARG A 1 105 ? 3.650 5.174 -24.889 1.00 96.88 105 ARG A N 1
ATOM 805 C CA . ARG A 1 105 ? 4.972 4.584 -25.148 1.00 96.88 105 ARG A CA 1
ATOM 806 C C . ARG A 1 105 ? 5.189 3.291 -24.362 1.00 96.88 105 ARG A C 1
ATOM 808 O O . ARG A 1 105 ? 6.276 2.718 -24.429 1.00 96.88 105 ARG A O 1
ATOM 815 N N . GLY A 1 106 ? 4.186 2.837 -23.612 1.00 97.50 106 GLY A N 1
ATOM 816 C CA . GLY A 1 106 ? 4.251 1.639 -22.787 1.00 97.50 106 GLY A CA 1
ATOM 817 C C . GLY A 1 106 ? 5.080 1.807 -21.513 1.00 97.50 106 GLY A C 1
ATOM 818 O O . GLY A 1 106 ? 5.554 0.801 -20.986 1.00 97.50 106 GLY A O 1
ATOM 819 N N . ARG A 1 107 ? 5.284 3.028 -21.005 1.00 98.25 107 ARG A N 1
ATOM 820 C CA . ARG A 1 107 ? 6.054 3.299 -19.778 1.00 98.25 107 ARG A CA 1
ATOM 821 C C . ARG A 1 107 ? 5.154 3.647 -18.604 1.00 98.25 107 ARG A C 1
ATOM 823 O O . ARG A 1 107 ? 4.103 4.256 -18.780 1.00 98.25 107 ARG A O 1
ATOM 830 N N . TYR A 1 108 ? 5.599 3.298 -17.404 1.00 98.50 108 TYR A N 1
ATOM 831 C CA . TYR A 1 108 ? 4.968 3.766 -16.177 1.00 98.50 108 TYR A CA 1
ATOM 832 C C . TYR A 1 108 ? 5.246 5.265 -15.973 1.00 98.50 108 TYR A C 1
ATOM 834 O O . TYR A 1 108 ? 6.358 5.717 -16.268 1.00 98.50 108 TYR A O 1
ATOM 842 N N . PRO A 1 109 ? 4.279 6.043 -15.451 1.00 97.75 109 PRO A N 1
ATOM 843 C CA . PRO A 1 109 ? 4.476 7.468 -15.173 1.00 97.75 109 PRO A CA 1
ATOM 844 C C . PRO A 1 109 ? 5.564 7.771 -14.127 1.00 97.75 109 PRO A C 1
ATOM 846 O O . PRO A 1 109 ? 6.114 8.870 -14.122 1.00 97.75 109 PRO A O 1
ATOM 849 N N . SER A 1 110 ? 5.870 6.812 -13.249 1.00 98.31 110 SER A N 1
ATOM 850 C CA . SER A 1 110 ? 6.884 6.894 -12.194 1.00 98.31 110 SER A CA 1
ATOM 851 C C . SER A 1 110 ? 7.520 5.516 -11.962 1.00 98.31 110 SER A C 1
ATOM 853 O O . SER A 1 110 ? 6.958 4.479 -12.323 1.00 98.31 110 SER A O 1
ATOM 855 N N . ASP A 1 111 ? 8.703 5.512 -11.355 1.00 98.06 111 ASP A N 1
ATOM 856 C CA . ASP A 1 111 ? 9.322 4.355 -10.703 1.00 98.06 111 ASP A CA 1
ATOM 857 C C . ASP A 1 111 ? 8.545 3.861 -9.472 1.00 98.06 111 ASP A C 1
ATOM 859 O O . ASP A 1 111 ? 8.853 2.792 -8.955 1.00 98.06 111 ASP A O 1
ATOM 863 N N . HIS A 1 112 ? 7.496 4.573 -9.053 1.00 98.69 112 HIS A N 1
ATOM 864 C CA . HIS A 1 112 ? 6.506 4.117 -8.087 1.00 98.69 112 HIS A CA 1
ATOM 865 C C . HIS A 1 112 ? 5.110 4.008 -8.722 1.00 98.69 112 HIS A C 1
ATOM 867 O O . HIS A 1 112 ? 4.709 4.823 -9.557 1.00 98.69 112 HIS A O 1
ATOM 873 N N . LEU A 1 113 ? 4.349 2.997 -8.309 1.00 98.69 113 LEU A N 1
ATOM 874 C CA . LEU A 1 113 ? 2.945 2.816 -8.659 1.00 98.69 113 LEU A CA 1
ATOM 875 C C . LEU A 1 113 ? 2.058 3.408 -7.555 1.00 98.69 113 LEU A C 1
ATOM 877 O O . LEU A 1 113 ? 2.241 3.063 -6.384 1.00 98.69 113 LEU A O 1
ATOM 881 N N . PRO A 1 114 ? 1.063 4.248 -7.895 1.00 98.25 114 PRO A N 1
ATOM 882 C CA . PRO A 1 114 ? 0.110 4.756 -6.918 1.00 98.25 114 PRO A CA 1
ATOM 883 C C . PRO A 1 114 ? -0.666 3.627 -6.233 1.00 98.25 114 PRO A C 1
ATOM 885 O O . PRO A 1 114 ? -1.154 2.707 -6.893 1.00 98.25 114 PRO A O 1
ATOM 888 N N . VAL A 1 115 ? -0.847 3.745 -4.917 1.00 98.19 115 VAL A N 1
ATOM 889 C CA . VAL A 1 115 ? -1.764 2.899 -4.142 1.00 98.19 115 VAL A CA 1
ATOM 890 C C . VAL A 1 115 ? -3.067 3.663 -3.931 1.00 98.19 115 VAL A C 1
ATOM 892 O O . VAL A 1 115 ? -3.113 4.657 -3.207 1.00 98.19 115 VAL A O 1
ATOM 895 N N . LEU A 1 116 ? -4.134 3.201 -4.573 1.00 97.56 116 LEU A N 1
ATOM 896 C CA . LEU A 1 116 ? -5.486 3.714 -4.417 1.00 97.56 116 LEU A CA 1
ATOM 897 C C . LEU A 1 116 ? -6.212 2.900 -3.345 1.00 97.56 116 LEU A C 1
ATOM 899 O O . LEU A 1 116 ? -6.345 1.688 -3.476 1.00 97.56 116 LEU A O 1
ATOM 903 N N . ALA A 1 117 ? -6.717 3.557 -2.303 1.00 96.69 117 ALA A N 1
ATOM 904 C CA . ALA A 1 117 ? -7.495 2.913 -1.247 1.00 96.69 117 ALA A CA 1
ATOM 905 C C . ALA A 1 117 ? -8.869 3.574 -1.104 1.00 96.69 117 ALA A C 1
ATOM 907 O O . ALA A 1 117 ? -8.975 4.802 -1.033 1.00 96.69 117 ALA A O 1
ATOM 908 N N . ARG A 1 118 ? -9.924 2.758 -1.026 1.00 95.56 118 ARG A N 1
ATOM 909 C CA . ARG A 1 118 ? -11.287 3.213 -0.740 1.00 95.56 118 ARG A CA 1
ATOM 910 C C . ARG A 1 118 ? -11.613 2.956 0.724 1.00 95.56 118 ARG A C 1
ATOM 912 O O . ARG A 1 118 ? -11.737 1.810 1.147 1.00 95.56 118 ARG A O 1
ATOM 919 N N . LEU A 1 119 ? -11.729 4.040 1.484 1.00 93.50 119 LEU A N 1
ATOM 920 C CA . LEU A 1 119 ? -11.869 4.021 2.938 1.00 93.50 119 LEU A CA 1
ATOM 921 C C . LEU A 1 119 ? -13.264 4.475 3.360 1.00 93.50 119 LEU A C 1
ATOM 923 O O . LEU A 1 119 ? -13.807 5.427 2.793 1.00 93.50 119 LEU A O 1
ATOM 927 N N . ARG A 1 120 ? -13.798 3.856 4.413 1.00 91.56 120 ARG A N 1
ATOM 928 C CA . ARG A 1 120 ? -15.044 4.266 5.057 1.00 91.56 120 ARG A CA 1
ATOM 929 C C . ARG A 1 120 ? -14.815 4.497 6.542 1.00 91.56 120 ARG A C 1
ATOM 931 O O . ARG A 1 120 ? -14.401 3.611 7.279 1.00 91.56 120 ARG A O 1
ATOM 938 N N . ARG A 1 121 ? -15.129 5.704 7.007 1.00 86.94 121 ARG A N 1
ATOM 939 C CA . ARG A 1 121 ? -15.133 6.020 8.437 1.00 86.94 121 ARG A CA 1
ATOM 940 C C . ARG A 1 121 ? -16.480 5.638 9.039 1.00 86.94 121 ARG A C 1
ATOM 942 O O . ARG A 1 121 ? -17.523 6.026 8.508 1.00 86.94 121 ARG A O 1
ATOM 949 N N . HIS A 1 122 ? -16.476 4.956 10.179 1.00 73.75 122 HIS A N 1
ATOM 950 C CA . HIS A 1 122 ? -17.699 4.796 10.958 1.00 73.75 122 HIS A CA 1
ATOM 951 C C . HIS A 1 122 ? -18.058 6.118 11.645 1.00 73.75 122 HIS A C 1
ATOM 953 O O . HIS A 1 122 ? -17.272 6.691 12.396 1.00 73.75 122 HIS A O 1
ATOM 959 N N . SER A 1 123 ? -19.263 6.629 11.398 1.00 64.81 123 SER A N 1
ATOM 960 C CA . SER A 1 123 ? -19.812 7.700 12.229 1.00 64.81 123 SER A CA 1
ATOM 961 C C . SER A 1 123 ? -20.193 7.132 13.597 1.00 64.81 123 SER A C 1
ATOM 963 O O . SER A 1 123 ? -20.819 6.074 13.652 1.00 64.81 123 SER A O 1
ATOM 965 N N . ALA A 1 124 ? -19.938 7.869 14.680 1.00 58.66 124 ALA A N 1
ATOM 966 C CA . ALA A 1 124 ? -20.290 7.471 16.051 1.00 58.66 124 ALA A CA 1
ATOM 967 C C . ALA A 1 124 ? -21.786 7.118 16.266 1.00 58.66 124 ALA A C 1
ATOM 969 O O . ALA A 1 124 ? -22.143 6.524 17.277 1.00 58.66 124 ALA A O 1
ATOM 970 N N . ALA A 1 125 ? -22.671 7.438 15.315 1.00 54.00 125 ALA A N 1
ATOM 971 C CA . ALA A 1 125 ? -24.099 7.134 15.373 1.00 54.00 125 ALA A CA 1
ATOM 972 C C . ALA A 1 125 ? -24.466 5.654 15.118 1.00 54.00 125 ALA A C 1
ATOM 974 O O . ALA A 1 125 ? -25.593 5.264 15.411 1.00 54.00 125 ALA A O 1
ATOM 975 N N . SER A 1 126 ? -23.567 4.813 14.587 1.00 49.59 126 SER A N 1
ATOM 976 C CA . SER A 1 126 ? -23.933 3.438 14.196 1.00 49.59 126 SER A CA 1
ATOM 977 C C . SER A 1 126 ? -23.816 2.389 15.308 1.00 49.59 126 SER A C 1
ATOM 979 O O . SER A 1 126 ? -24.246 1.260 15.103 1.00 49.59 126 SER A O 1
ATOM 981 N N . MET A 1 127 ? -23.264 2.725 16.481 1.00 50.00 127 MET A N 1
ATOM 982 C CA . MET A 1 127 ? -23.078 1.760 17.581 1.00 50.00 127 MET A CA 1
ATOM 983 C C . MET A 1 127 ? -24.228 1.721 18.606 1.00 50.00 127 MET A C 1
ATOM 985 O O . MET A 1 127 ? -24.219 0.856 19.473 1.00 50.00 127 MET A O 1
ATOM 989 N N . SER A 1 128 ? -25.245 2.594 18.523 1.00 42.72 128 SER A N 1
ATOM 990 C CA . SER A 1 128 ? -26.328 2.638 19.532 1.00 42.72 128 SER A CA 1
ATOM 991 C C . SER A 1 128 ? -27.566 1.782 19.209 1.00 42.72 128 SER A C 1
ATOM 993 O O . SER A 1 128 ? -28.606 1.957 19.841 1.00 42.72 128 SER A O 1
ATOM 995 N N . SER A 1 129 ? -27.505 0.879 18.228 1.00 42.09 129 SER A N 1
ATOM 996 C CA . SER A 1 129 ? -28.657 0.047 17.838 1.00 42.09 129 SER A CA 1
ATOM 997 C C . SER A 1 129 ? -28.329 -1.440 17.875 1.00 42.09 129 SER A C 1
ATOM 999 O O . SER A 1 129 ? -28.380 -2.146 16.877 1.00 42.09 129 SER A O 1
ATOM 1001 N N . SER A 1 130 ? -27.971 -1.930 19.056 1.00 41.88 130 SER A N 1
ATOM 1002 C CA . SER A 1 130 ? -28.079 -3.347 19.407 1.00 41.88 130 SER A CA 1
ATOM 1003 C C . SER A 1 130 ? -28.230 -3.434 20.925 1.00 41.88 130 SER A C 1
ATOM 1005 O O . SER A 1 130 ? -27.264 -3.301 21.670 1.00 41.88 130 SER A O 1
ATOM 1007 N N . SER A 1 131 ? -29.477 -3.561 21.371 1.00 39.91 131 SER A N 1
ATOM 1008 C CA . SER A 1 131 ? -29.879 -4.005 22.709 1.00 39.91 131 SER A CA 1
ATOM 1009 C C . SER A 1 131 ? -30.806 -5.195 22.542 1.00 39.91 131 SER A C 1
ATOM 1011 O O . SER A 1 131 ? -31.552 -5.192 21.535 1.00 39.91 131 SER A O 1
#

Secondary structure (DSSP, 8-state):
-PPP--------TT-----EEEEE-SS-TTSHHHHHHTT--TTSPPPTT----EEHHHH-SEEES-S--BB-SSSB-TT---EEEEE-TTEEEEEEEE-----TTS--SSSB--EEEEEEEPPGGGGS---

Organism: NCBI:txid175631

pLDDT: mean 84.1, std 20.02, range [30.95, 98.69]

InterPro domains:
  IPR005135 Endonuclease/exonuclease/phosphatase [PF03372] (10-112)
  IPR036691 Endonuclease/exonuclease/phosphatase superfamily [G3DSA:3.60.10.10] (8-126)
  IPR036691 Endonuclease/exonuclease/phosphatase superfamily [SSF56219] (15-122)